Protein AF-A0A330MJX0-F1 (afdb_monomer_lite)

Secondary structure (DSSP, 8-state):
----HHHHHHHHHHHHHHHHHHHHHHHHHTTPPPPGGGSS-GGG---

Radius of gyration: 14.7 Å; chains: 1; bounding box: 27×20×44 Å

Structure (mmCIF, N/CA/C/O backbone):
data_AF-A0A330MJX0-F1
#
_entry.id   AF-A0A330MJX0-F1
#
loop_
_atom_site.group_PDB
_atom_site.id
_atom_site.type_symbol
_atom_site.label_atom_id
_atom_site.label_alt_id
_atom_site.label_comp_id
_atom_site.label_asym_id
_atom_site.label_entity_id
_atom_site.label_seq_id
_atom_site.pdbx_PDB_ins_code
_atom_site.Cartn_x
_atom_site.Cartn_y
_atom_site.Cartn_z
_atom_site.occupancy
_atom_site.B_iso_or_equiv
_atom_site.auth_seq_id
_atom_site.auth_comp_id
_atom_site.auth_asym_id
_atom_site.auth_atom_id
_atom_site.pdbx_PDB_model_num
ATOM 1 N N . MET A 1 1 ? 6.060 -8.410 -26.280 1.00 70.38 1 MET A N 1
ATOM 2 C CA . MET A 1 1 ? 6.005 -7.084 -25.632 1.00 70.38 1 MET A CA 1
ATOM 3 C C . MET A 1 1 ? 7.384 -6.825 -25.063 1.00 70.38 1 MET A C 1
ATOM 5 O O . MET A 1 1 ? 7.776 -7.529 -24.145 1.00 70.38 1 MET A O 1
ATOM 9 N N . GLU A 1 2 ? 8.146 -5.921 -25.667 1.00 83.25 2 GLU A N 1
ATOM 10 C CA . GLU A 1 2 ? 9.452 -5.499 -25.147 1.00 83.25 2 GLU A CA 1
ATOM 11 C C . GLU A 1 2 ? 9.217 -4.440 -24.066 1.00 83.25 2 GLU A C 1
ATOM 13 O O . GLU A 1 2 ? 8.478 -3.478 -24.281 1.00 83.25 2 GLU A O 1
ATOM 18 N N . TRP A 1 3 ? 9.788 -4.649 -22.883 1.00 88.81 3 TRP A N 1
ATOM 19 C CA . TRP A 1 3 ? 9.673 -3.735 -21.751 1.00 88.81 3 TRP A CA 1
ATOM 20 C C . TRP A 1 3 ? 10.977 -2.964 -21.599 1.00 88.81 3 TRP A C 1
ATOM 22 O O . TRP A 1 3 ? 12.046 -3.565 -21.536 1.00 88.81 3 TRP A O 1
ATOM 32 N N . SER A 1 4 ? 10.911 -1.639 -21.452 1.00 96.81 4 SER A N 1
ATOM 33 C CA . SER A 1 4 ? 12.094 -0.897 -21.016 1.00 96.81 4 SER A CA 1
ATOM 34 C C . SER A 1 4 ? 12.444 -1.286 -19.577 1.00 96.81 4 SER A C 1
ATOM 36 O O . SER A 1 4 ? 11.559 -1.574 -18.765 1.00 96.81 4 SER A O 1
ATOM 38 N N . LYS A 1 5 ? 13.733 -1.236 -19.220 1.00 95.50 5 LYS A N 1
ATOM 39 C CA . LYS A 1 5 ? 14.193 -1.472 -17.840 1.00 95.50 5 L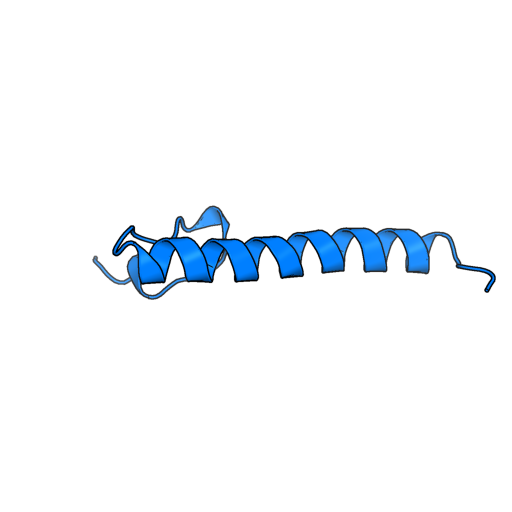YS A CA 1
ATOM 40 C C . LYS A 1 5 ? 13.412 -0.622 -16.827 1.00 95.50 5 LYS A C 1
ATOM 42 O O . LYS A 1 5 ? 12.963 -1.129 -15.803 1.00 95.50 5 LYS A O 1
ATOM 47 N N . TYR A 1 6 ? 13.195 0.657 -17.143 1.00 97.06 6 TYR A N 1
ATOM 48 C CA . TYR A 1 6 ? 12.396 1.565 -16.318 1.00 97.06 6 TYR A CA 1
ATOM 49 C C . TYR A 1 6 ? 10.922 1.150 -16.237 1.00 97.06 6 TYR A C 1
ATOM 51 O O . TYR A 1 6 ? 10.329 1.227 -15.163 1.00 97.06 6 TYR A O 1
ATOM 59 N N . GLY A 1 7 ? 10.336 0.678 -17.341 1.00 97.06 7 GLY A N 1
ATOM 60 C CA . GLY A 1 7 ? 8.967 0.165 -17.372 1.00 97.06 7 GLY A CA 1
ATOM 61 C C . GLY A 1 7 ? 8.783 -1.061 -16.478 1.00 97.06 7 GLY A C 1
ATOM 62 O O . GLY A 1 7 ? 7.821 -1.117 -15.711 1.00 97.06 7 GLY A O 1
ATOM 63 N N . ALA A 1 8 ? 9.737 -1.996 -16.511 1.00 95.69 8 ALA A N 1
ATOM 64 C CA . ALA A 1 8 ? 9.716 -3.195 -15.673 1.00 95.69 8 ALA A CA 1
ATOM 6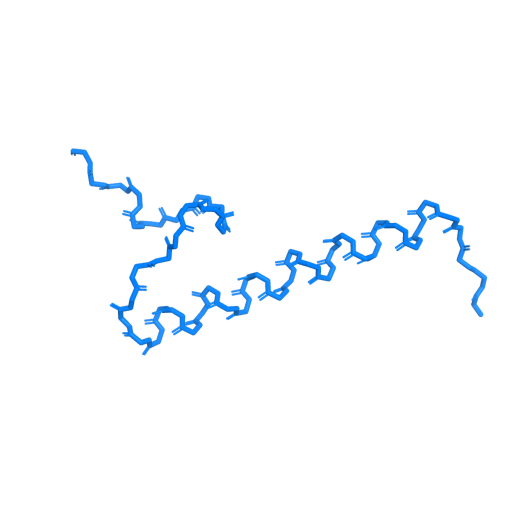5 C C . ALA A 1 8 ? 9.798 -2.844 -14.180 1.00 95.69 8 ALA A C 1
ATOM 67 O O . ALA A 1 8 ? 8.980 -3.312 -13.388 1.00 95.69 8 ALA A O 1
ATOM 68 N N . ILE A 1 9 ? 10.717 -1.945 -13.808 1.00 97.00 9 ILE A N 1
ATOM 69 C CA . ILE A 1 9 ? 10.850 -1.458 -12.427 1.00 97.00 9 ILE A CA 1
ATOM 70 C C . ILE A 1 9 ? 9.569 -0.745 -11.977 1.00 97.00 9 ILE A C 1
ATOM 72 O O . ILE A 1 9 ? 9.032 -1.059 -10.916 1.00 97.00 9 ILE A O 1
ATOM 76 N N . ARG A 1 10 ? 9.037 0.177 -12.791 1.00 96.69 10 ARG A N 1
ATOM 77 C CA . ARG A 1 10 ? 7.800 0.909 -12.477 1.00 96.69 10 ARG A CA 1
ATOM 78 C C . ARG A 1 10 ? 6.632 -0.043 -12.228 1.00 96.69 10 ARG A C 1
ATOM 80 O O . ARG A 1 10 ? 5.882 0.154 -11.278 1.00 96.69 10 ARG A O 1
ATOM 87 N N . HIS A 1 11 ? 6.463 -1.062 -13.066 1.00 96.19 11 HIS A N 1
ATOM 88 C CA . HIS 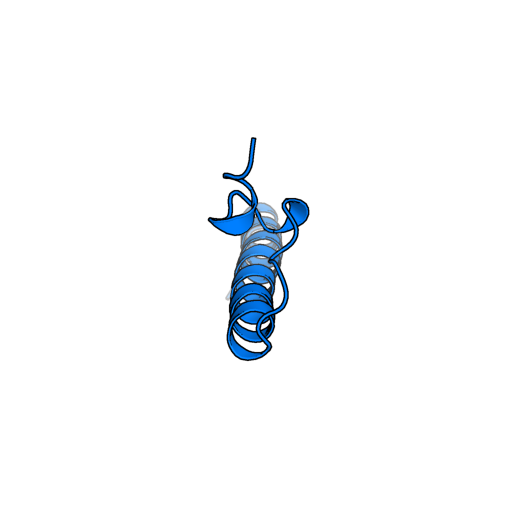A 1 11 ? 5.382 -2.026 -12.886 1.00 96.19 11 HIS A CA 1
ATOM 89 C C . HIS A 1 11 ? 5.555 -2.865 -11.627 1.00 96.19 11 HIS A C 1
ATOM 91 O O . HIS A 1 11 ? 4.589 -3.006 -10.885 1.00 96.19 11 HIS A O 1
ATOM 97 N N . GLY A 1 12 ? 6.768 -3.350 -11.345 1.00 96.62 12 GLY A N 1
ATOM 98 C CA . GLY A 1 12 ? 7.045 -4.079 -10.107 1.00 96.62 12 GLY A CA 1
ATOM 99 C C . GLY A 1 12 ? 6.694 -3.258 -8.864 1.00 96.62 12 GLY A C 1
ATOM 100 O O . GLY A 1 12 ? 5.980 -3.736 -7.985 1.00 96.62 12 GLY A O 1
ATOM 101 N N . LEU A 1 13 ? 7.102 -1.986 -8.829 1.00 96.56 13 LEU A N 1
ATOM 102 C CA . LEU A 1 13 ? 6.757 -1.075 -7.733 1.00 96.56 13 LEU A CA 1
ATOM 103 C C . LEU A 1 13 ? 5.242 -0.828 -7.629 1.00 96.56 13 LEU A C 1
ATOM 105 O O . LEU A 1 13 ? 4.695 -0.822 -6.528 1.00 96.56 13 LEU A O 1
ATOM 109 N N . ASN A 1 14 ? 4.540 -0.691 -8.757 1.00 97.00 14 ASN A N 1
ATOM 110 C CA . ASN A 1 14 ? 3.084 -0.529 -8.760 1.00 97.00 14 ASN A CA 1
ATOM 111 C C . ASN A 1 14 ? 2.345 -1.773 -8.242 1.00 97.00 14 ASN A C 1
ATOM 113 O O . ASN A 1 14 ? 1.342 -1.623 -7.546 1.00 97.00 14 ASN A O 1
ATOM 117 N N . GLN A 1 15 ? 2.832 -2.984 -8.537 1.00 96.56 15 GLN A N 1
ATOM 118 C CA . GLN A 1 15 ? 2.245 -4.221 -8.004 1.00 96.56 15 GLN A CA 1
ATOM 119 C C . GLN A 1 15 ? 2.366 -4.288 -6.480 1.00 96.56 15 GLN A C 1
ATOM 121 O O . GLN A 1 15 ? 1.416 -4.667 -5.797 1.00 96.56 15 GLN A O 1
ATOM 126 N N . ILE A 1 16 ? 3.500 -3.844 -5.929 1.00 95.62 16 ILE A N 1
ATOM 127 C CA . ILE A 1 16 ? 3.681 -3.747 -4.477 1.00 95.62 16 ILE A CA 1
ATOM 128 C C . ILE A 1 16 ? 2.635 -2.797 -3.880 1.00 95.62 16 ILE A C 1
ATOM 130 O O . ILE A 1 16 ? 1.940 -3.178 -2.940 1.00 95.62 16 ILE A O 1
ATOM 134 N N . THR A 1 17 ? 2.458 -1.596 -4.437 1.00 94.38 17 THR A N 1
ATOM 135 C CA . THR A 1 17 ? 1.420 -0.658 -3.969 1.00 94.38 17 THR A CA 1
ATOM 136 C C . THR A 1 17 ? 0.010 -1.257 -4.073 1.00 94.38 17 THR A C 1
ATOM 138 O O . THR A 1 17 ? -0.784 -1.114 -3.144 1.00 94.38 17 THR A O 1
ATOM 141 N N . HIS A 1 18 ? -0.295 -1.977 -5.158 1.00 95.88 18 HIS A N 1
ATOM 142 C CA . HIS A 1 18 ? -1.587 -2.639 -5.356 1.00 95.88 18 HIS A CA 1
ATOM 143 C C . HIS A 1 18 ? -1.878 -3.701 -4.284 1.00 95.88 18 HIS A C 1
ATOM 145 O O . HIS A 1 18 ? -2.920 -3.646 -3.627 1.00 95.88 18 HIS A O 1
ATOM 151 N N . HIS A 1 19 ? -0.949 -4.630 -4.048 1.00 95.62 19 HIS A N 1
ATOM 152 C CA . HIS A 1 19 ? -1.135 -5.682 -3.045 1.00 95.62 19 HIS A CA 1
ATOM 153 C C . HIS A 1 19 ? -1.172 -5.137 -1.613 1.00 95.62 19 HIS A C 1
ATOM 155 O O . HIS A 1 19 ? -1.906 -5.658 -0.773 1.00 95.62 19 HIS A O 1
ATOM 161 N N . ARG A 1 20 ? -0.450 -4.043 -1.332 1.00 94.25 20 ARG A N 1
ATOM 162 C CA . ARG A 1 20 ? -0.566 -3.331 -0.049 1.00 94.25 20 ARG A CA 1
ATOM 163 C C . ARG A 1 20 ? -1.982 -2.804 0.170 1.00 94.25 20 ARG A C 1
ATOM 165 O O . ARG A 1 20 ? -2.533 -3.000 1.248 1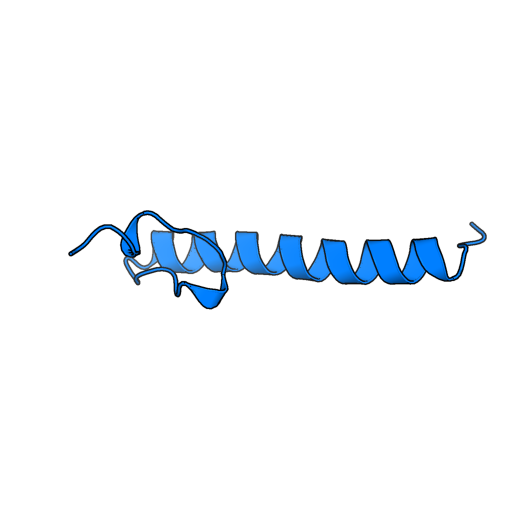.00 94.25 20 ARG A O 1
ATOM 172 N N . ALA A 1 21 ? -2.595 -2.197 -0.846 1.00 93.12 21 ALA A N 1
ATOM 173 C CA . ALA A 1 21 ? -3.975 -1.725 -0.751 1.00 93.12 21 ALA A CA 1
ATOM 174 C C . ALA A 1 21 ? -4.968 -2.883 -0.537 1.00 93.12 21 ALA A C 1
ATOM 176 O O . ALA A 1 21 ? -5.853 -2.765 0.308 1.00 93.12 21 ALA A O 1
ATOM 177 N N . GLN A 1 22 ? -4.790 -4.016 -1.230 1.00 95.88 22 GLN A N 1
ATOM 178 C CA . GLN A 1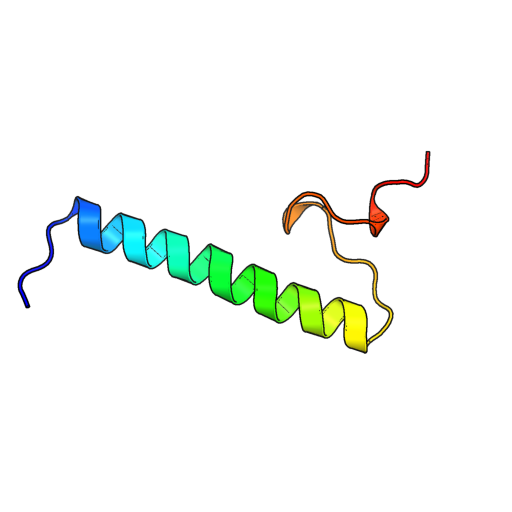 22 ? -5.619 -5.215 -1.032 1.00 95.88 22 GLN A CA 1
ATOM 179 C C 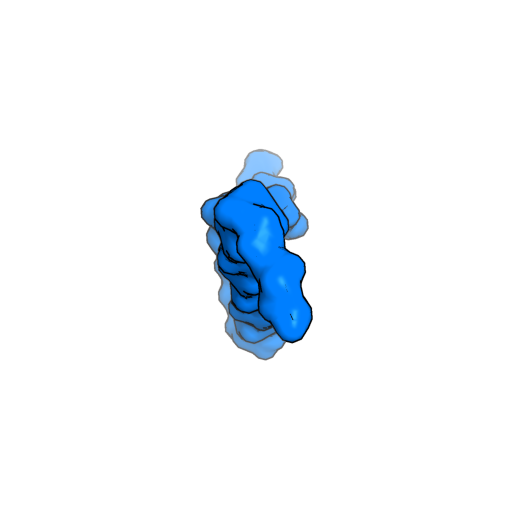. GLN A 1 22 ? -5.538 -5.742 0.407 1.00 95.88 22 GLN A C 1
ATOM 181 O O . GLN A 1 22 ? -6.567 -5.975 1.037 1.00 95.88 22 GLN A O 1
ATOM 186 N N . LEU A 1 23 ? -4.331 -5.869 0.962 1.00 95.00 23 LEU A N 1
ATOM 187 C CA . LEU A 1 23 ? -4.147 -6.292 2.352 1.00 95.00 23 LEU A CA 1
ATOM 188 C C . LEU A 1 23 ? -4.718 -5.262 3.347 1.00 95.00 23 LEU A C 1
ATOM 190 O O . LEU A 1 23 ? -5.300 -5.639 4.361 1.00 95.00 23 LEU A O 1
ATOM 194 N N . GLY A 1 24 ? -4.659 -3.969 3.015 1.00 93.50 24 GLY A N 1
ATOM 195 C CA . GLY A 1 24 ? -5.348 -2.904 3.749 1.00 93.50 24 GLY A CA 1
ATOM 196 C C . GLY A 1 24 ? -6.877 -3.054 3.801 1.00 93.50 24 GLY A C 1
ATOM 197 O O . GLY A 1 24 ? -7.495 -2.546 4.737 1.00 93.50 24 GLY A O 1
ATOM 198 N N . ILE A 1 25 ? -7.503 -3.745 2.840 1.00 93.69 25 ILE A N 1
ATOM 199 C CA . ILE A 1 25 ? -8.930 -4.105 2.902 1.00 93.69 25 ILE A CA 1
ATOM 200 C C . ILE A 1 25 ? -9.152 -5.266 3.869 1.00 93.69 25 ILE A C 1
ATOM 202 O O . ILE A 1 25 ? -10.083 -5.211 4.665 1.00 93.69 25 ILE A O 1
ATOM 206 N N . TYR A 1 26 ? -8.290 -6.285 3.860 1.00 96.56 26 TYR A N 1
ATOM 207 C CA . TYR A 1 26 ? -8.411 -7.402 4.803 1.00 96.56 26 TYR A CA 1
ATOM 208 C C . TYR A 1 26 ? -8.279 -6.961 6.257 1.00 96.56 26 TYR A C 1
ATOM 210 O O . TYR A 1 26 ? -9.068 -7.406 7.082 1.00 96.56 26 TYR A O 1
ATOM 218 N N . TYR A 1 27 ? -7.364 -6.040 6.566 1.00 95.62 27 TYR A N 1
ATOM 219 C CA . TYR A 1 27 ? -7.293 -5.438 7.900 1.00 95.62 27 TYR A CA 1
ATOM 220 C C . TYR A 1 27 ? -8.629 -4.802 8.314 1.00 95.62 27 TYR A C 1
ATOM 222 O O . TYR A 1 27 ? -9.134 -5.099 9.391 1.00 95.62 27 TYR A O 1
ATOM 230 N N . ARG A 1 28 ? -9.259 -4.027 7.419 1.00 93.19 28 ARG A N 1
ATOM 231 C CA . ARG A 1 28 ? -10.565 -3.397 7.678 1.00 93.19 28 ARG A CA 1
ATOM 232 C C . ARG A 1 28 ? -11.699 -4.401 7.850 1.00 93.19 28 ARG A C 1
ATOM 234 O O . ARG A 1 28 ? -12.537 -4.207 8.714 1.00 93.19 28 ARG A O 1
ATOM 241 N N . LEU A 1 29 ? -11.731 -5.464 7.045 1.00 95.94 29 LEU A N 1
ATOM 242 C CA . LEU A 1 29 ? -12.751 -6.514 7.163 1.00 95.94 29 LEU A CA 1
ATOM 243 C C . LEU A 1 29 ? -12.622 -7.330 8.456 1.00 95.94 29 LEU A C 1
ATOM 245 O O . LEU A 1 29 ? -13.577 -7.990 8.848 1.00 95.94 29 LEU A O 1
ATOM 249 N N . LEU A 1 30 ? -11.444 -7.312 9.080 1.00 96.69 30 LEU A N 1
ATOM 250 C CA . LEU A 1 30 ? -11.147 -8.012 10.327 1.00 96.69 30 LEU A CA 1
ATOM 251 C C . LEU A 1 30 ? -11.126 -7.072 11.544 1.00 96.69 30 LEU A C 1
ATOM 253 O O . LEU A 1 30 ? -10.686 -7.495 12.610 1.00 96.69 30 LEU A O 1
ATOM 257 N N . ASP A 1 31 ? -11.549 -5.811 11.387 1.00 94.44 31 ASP A N 1
ATOM 258 C CA . ASP A 1 31 ? -11.509 -4.771 12.426 1.00 94.44 31 ASP A CA 1
ATOM 259 C C . ASP A 1 31 ? -10.112 -4.562 13.054 1.00 94.44 31 ASP A C 1
ATOM 261 O O . ASP A 1 31 ? -9.967 -4.173 14.215 1.00 94.44 31 ASP A O 1
ATOM 265 N N . ILE A 1 32 ? -9.050 -4.806 12.280 1.00 94.19 32 ILE A N 1
ATOM 266 C CA . ILE A 1 32 ? -7.661 -4.579 12.689 1.00 94.19 32 ILE A CA 1
ATOM 267 C C . ILE A 1 32 ? -7.203 -3.214 12.145 1.00 94.19 32 ILE A C 1
ATOM 269 O O . ILE A 1 32 ? -7.344 -2.973 10.942 1.00 94.19 32 ILE A O 1
ATOM 273 N N . PRO A 1 33 ? -6.596 -2.338 12.973 1.00 92.38 33 PRO A N 1
ATOM 274 C CA . PRO A 1 33 ? -6.052 -1.063 12.508 1.00 92.38 33 PRO A CA 1
ATOM 275 C C . PRO A 1 33 ? -5.020 -1.250 11.392 1.00 92.38 33 PRO A C 1
ATOM 277 O O . PRO A 1 33 ? -4.093 -2.060 11.510 1.00 92.38 33 PRO A O 1
ATOM 280 N N . VAL A 1 34 ? -5.148 -0.478 10.316 1.00 92.75 34 VAL A N 1
ATOM 281 C CA . VAL A 1 34 ? -4.206 -0.502 9.197 1.00 92.75 34 VAL A CA 1
ATOM 282 C C . VAL A 1 34 ? -2.910 0.191 9.626 1.00 92.75 34 VAL A C 1
ATOM 284 O O . VAL A 1 34 ? -2.943 1.379 9.957 1.00 92.75 34 VAL A O 1
ATOM 287 N N . PRO A 1 35 ? -1.751 -0.494 9.584 1.00 90.62 35 PRO A N 1
ATOM 288 C CA . PRO A 1 35 ? -0.492 0.110 9.999 1.00 90.62 35 PRO A CA 1
ATOM 289 C C . PRO A 1 35 ? -0.092 1.275 9.088 1.00 90.62 35 PRO A C 1
ATOM 291 O O . PRO A 1 35 ? -0.164 1.144 7.867 1.00 90.62 35 PRO A O 1
ATOM 294 N N . GLY A 1 36 ? 0.471 2.341 9.660 1.00 87.75 36 GLY A N 1
ATOM 295 C CA . GLY A 1 36 ? 0.934 3.525 8.919 1.00 87.75 36 GLY A CA 1
ATOM 296 C C . GLY A 1 36 ? 1.947 3.255 7.808 1.00 87.75 36 GLY A C 1
ATOM 297 O O . GLY A 1 36 ? 2.034 3.980 6.818 1.00 87.75 36 GLY A O 1
ATOM 298 N N . SER A 1 37 ? 2.678 2.137 7.892 1.00 89.00 37 SER A N 1
ATOM 299 C CA . SER A 1 37 ? 3.552 1.713 6.796 1.00 89.00 37 SER A CA 1
ATOM 300 C C . SER A 1 37 ? 2.781 1.541 5.481 1.00 89.00 37 SER A C 1
ATOM 302 O O . SER A 1 37 ? 3.356 1.752 4.414 1.00 89.00 37 SER A O 1
ATOM 304 N N . TYR A 1 38 ? 1.490 1.183 5.513 1.00 91.38 38 TYR A N 1
ATOM 305 C CA . TYR A 1 38 ? 0.608 1.015 4.344 1.00 91.38 38 TYR A CA 1
ATOM 306 C C . TYR A 1 38 ? 0.165 2.344 3.716 1.00 91.38 38 TYR A C 1
ATOM 308 O O . TYR A 1 38 ? -0.557 2.332 2.719 1.00 91.38 38 TYR A O 1
ATOM 316 N N . GLY A 1 39 ? 0.681 3.460 4.229 1.00 85.88 39 GLY A N 1
ATOM 317 C CA . GLY A 1 39 ? 0.325 4.814 3.844 1.00 85.88 39 GLY A CA 1
ATOM 318 C C . GLY A 1 39 ? -0.674 5.420 4.830 1.00 85.88 39 GLY A C 1
ATOM 319 O O . GLY A 1 39 ? -1.188 4.702 5.692 1.00 85.88 39 GLY A O 1
ATOM 320 N N . PRO A 1 40 ? -0.962 6.725 4.681 1.00 84.31 40 PRO A N 1
ATOM 321 C CA . PRO A 1 40 ? -1.901 7.428 5.540 1.00 84.31 40 PRO A CA 1
ATOM 322 C C . PRO A 1 40 ? -3.232 6.686 5.637 1.00 84.31 40 PRO A C 1
ATOM 324 O O . PRO A 1 40 ? -3.868 6.392 4.618 1.00 84.31 40 PRO A O 1
ATOM 327 N N . SER A 1 41 ? -3.647 6.367 6.857 1.00 83.06 41 SER A N 1
ATOM 328 C CA . SER A 1 41 ? -4.903 5.669 7.125 1.00 83.06 41 SER A CA 1
ATOM 329 C C . SER A 1 41 ? -5.756 6.473 8.106 1.00 83.06 41 SER A C 1
ATOM 331 O O . SER A 1 41 ? -5.258 7.305 8.859 1.00 83.06 41 SER A O 1
ATOM 333 N N . ALA A 1 42 ? -7.068 6.224 8.114 1.00 81.06 42 ALA A N 1
ATOM 334 C CA . ALA A 1 42 ? -7.972 6.836 9.091 1.00 81.06 42 ALA A CA 1
ATOM 335 C C . ALA A 1 42 ? -7.663 6.404 10.542 1.00 81.06 42 ALA A C 1
ATOM 337 O O . ALA A 1 42 ? -8.149 7.020 11.489 1.00 81.06 42 ALA A O 1
ATOM 338 N N . ASP A 1 43 ? -6.842 5.365 10.717 1.00 83.56 43 ASP A N 1
ATOM 339 C CA . ASP A 1 43 ? -6.454 4.841 12.025 1.00 83.56 43 ASP A CA 1
ATOM 340 C C . ASP A 1 43 ? -5.348 5.684 12.683 1.00 83.56 43 ASP A C 1
ATOM 342 O O . ASP A 1 43 ? -5.162 5.612 13.896 1.00 83.56 43 ASP A O 1
ATOM 346 N N . GLU A 1 44 ? -4.646 6.526 11.914 1.00 76.94 44 GLU A N 1
ATOM 347 C CA . GLU A 1 44 ? -3.577 7.401 12.419 1.00 76.94 44 GLU A CA 1
ATOM 348 C C . GLU A 1 44 ? -4.106 8.702 13.058 1.00 76.94 44 GLU A C 1
ATOM 350 O O . GLU A 1 44 ? -3.372 9.391 13.764 1.00 76.94 44 GLU A O 1
ATOM 355 N N . THR A 1 45 ? -5.393 9.033 12.889 1.00 64.56 45 THR A N 1
ATOM 356 C CA . THR A 1 45 ? -6.040 10.235 13.460 1.00 64.56 45 THR A CA 1
ATOM 357 C C . THR A 1 45 ? -6.541 10.059 14.902 1.00 64.56 45 THR A C 1
ATOM 359 O O . THR A 1 45 ? -7.667 10.430 15.233 1.00 64.56 45 THR A O 1
ATOM 362 N N . LYS A 1 46 ? -5.701 9.517 15.791 1.00 54.44 46 LYS A N 1
ATOM 363 C CA . LYS A 1 46 ? -5.918 9.572 17.249 1.00 54.44 46 LYS A CA 1
ATOM 364 C C . LYS A 1 46 ? -4.683 10.135 17.952 1.00 54.44 46 LYS A C 1
ATOM 366 O O . LYS A 1 46 ? -3.876 9.386 18.498 1.00 54.44 46 LYS A O 1
ATOM 371 N N . GLY A 1 47 ? -4.555 11.459 17.889 1.00 48.44 47 GLY A N 1
ATOM 372 C CA . GLY A 1 47 ? -3.814 12.269 18.857 1.00 48.44 47 GLY A CA 1
ATOM 373 C C . GLY A 1 47 ? -4.793 12.937 19.807 1.00 48.44 47 GLY A C 1
ATOM 374 O O . GLY A 1 47 ? -5.881 13.320 19.318 1.00 48.44 47 GLY A O 1
#

Foldseek 3Di:
DDADPVRVVVVVVVVVLVVLVVVVVVCVVVVHDRDCVNPDDPSPPDD

pLDDT: mean 89.81, std 10.75, range [48.44, 97.06]

Sequence (47 aa):
MEWSKYGAIRHGLNQITHHRAQLGIYYRLLDIPVPGSYGPSADETKG